Protein AF-A0A947B093-F1 (afdb_monomer_lite)

Structure (mmCIF, N/CA/C/O backbone):
data_AF-A0A947B093-F1
#
_entry.id   AF-A0A947B093-F1
#
loop_
_atom_site.group_PDB
_atom_site.id
_atom_site.type_symbol
_atom_site.label_atom_id
_atom_site.label_alt_id
_atom_site.label_comp_id
_atom_site.label_asym_id
_atom_site.label_entity_id
_atom_site.label_seq_id
_atom_site.pdbx_PDB_ins_code
_atom_site.Cartn_x
_atom_site.Cartn_y
_atom_site.Cartn_z
_atom_site.occupancy
_atom_site.B_iso_or_equiv
_atom_site.auth_seq_id
_atom_site.auth_comp_id
_atom_site.auth_asym_id
_atom_site.auth_atom_id
_atom_site.pdbx_PDB_model_num
ATOM 1 N N . MET A 1 1 ? -43.358 1.113 64.507 1.00 63.69 1 MET A N 1
ATOM 2 C CA . MET A 1 1 ? -41.971 1.125 63.978 1.00 63.69 1 MET A CA 1
ATOM 3 C C . MET A 1 1 ? -41.749 0.2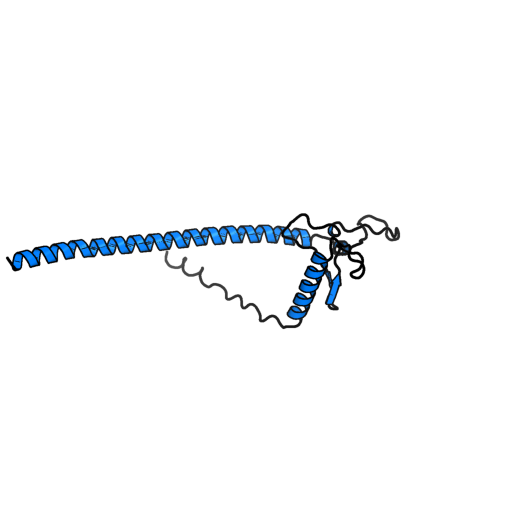95 62.702 1.00 63.69 1 MET A C 1
ATOM 5 O O . MET A 1 1 ? -41.119 0.814 61.793 1.00 63.69 1 MET A O 1
ATOM 9 N N . LYS A 1 2 ? -42.239 -0.957 62.572 1.00 76.75 2 LYS A N 1
ATOM 10 C CA . LYS A 1 2 ? -42.000 -1.795 61.363 1.00 76.75 2 LYS A CA 1
ATOM 11 C C . LYS A 1 2 ? -42.630 -1.240 60.069 1.00 76.75 2 LYS A C 1
ATOM 13 O O . LYS A 1 2 ? -41.985 -1.249 59.032 1.00 76.75 2 LYS A O 1
ATOM 18 N N . ARG A 1 3 ? -43.851 -0.693 60.143 1.00 81.62 3 ARG A N 1
ATOM 19 C CA . ARG A 1 3 ? -44.553 -0.101 58.983 1.00 81.62 3 ARG A CA 1
ATOM 20 C C . ARG A 1 3 ? -43.871 1.162 58.436 1.00 81.62 3 ARG A C 1
ATOM 22 O O . ARG A 1 3 ? -43.797 1.332 57.230 1.00 81.62 3 ARG A O 1
ATOM 29 N N . LEU A 1 4 ? -43.307 1.994 59.318 1.00 86.81 4 LEU A N 1
ATOM 30 C CA . LEU A 1 4 ? -42.562 3.196 58.923 1.00 86.81 4 LEU A CA 1
ATOM 31 C C . LEU A 1 4 ? -41.267 2.834 58.176 1.00 86.81 4 LEU A C 1
ATOM 33 O O . LEU A 1 4 ? -40.967 3.422 57.146 1.00 86.81 4 LEU A O 1
ATOM 37 N N . LYS A 1 5 ? -40.541 1.809 58.651 1.00 88.25 5 LYS A N 1
ATOM 38 C CA . LYS A 1 5 ? -39.349 1.285 57.963 1.00 88.25 5 LYS A CA 1
ATOM 39 C C . LYS A 1 5 ? -39.670 0.757 56.561 1.00 88.25 5 LYS A C 1
ATOM 41 O O . LYS A 1 5 ? -38.895 0.994 55.646 1.00 88.25 5 LYS A O 1
ATOM 46 N N . ILE A 1 6 ? -40.812 0.085 56.389 1.00 92.81 6 ILE A N 1
ATOM 47 C CA . ILE A 1 6 ? -41.263 -0.414 55.079 1.00 92.81 6 ILE A CA 1
ATOM 48 C C . ILE A 1 6 ? -41.572 0.747 54.125 1.00 92.81 6 ILE A C 1
ATOM 50 O O . ILE A 1 6 ? -41.125 0.721 52.985 1.00 92.81 6 ILE A O 1
ATOM 54 N N . LEU A 1 7 ? -42.273 1.786 54.590 1.00 91.56 7 LEU A N 1
ATOM 55 C CA . LEU A 1 7 ? -42.580 2.961 53.765 1.00 91.56 7 LEU A CA 1
ATOM 56 C C . LEU A 1 7 ? -41.317 3.713 53.324 1.00 91.56 7 LEU A C 1
ATOM 58 O O . LEU A 1 7 ? -41.210 4.081 52.159 1.00 91.56 7 LEU A O 1
ATOM 62 N N . ILE A 1 8 ? -40.337 3.880 54.218 1.00 91.50 8 ILE A N 1
ATOM 63 C CA . ILE A 1 8 ? -39.041 4.496 53.885 1.00 91.50 8 ILE A CA 1
ATOM 64 C C . ILE A 1 8 ? -38.282 3.650 52.855 1.00 91.50 8 ILE A C 1
ATOM 66 O O . ILE A 1 8 ? -37.694 4.192 51.925 1.00 91.50 8 ILE A O 1
ATOM 70 N N . LEU A 1 9 ? -38.319 2.323 52.986 1.00 94.62 9 LEU A N 1
ATOM 71 C CA . LEU A 1 9 ? -37.650 1.416 52.055 1.00 94.62 9 LEU A CA 1
ATOM 72 C C . LEU A 1 9 ? -38.292 1.456 50.661 1.00 94.62 9 LEU A C 1
ATOM 74 O O . LEU A 1 9 ? -37.573 1.527 49.668 1.00 94.62 9 LEU A O 1
ATOM 78 N N . ILE A 1 10 ? -39.627 1.490 50.588 1.00 94.62 10 ILE A N 1
ATOM 79 C CA . ILE A 1 10 ? -40.368 1.673 49.330 1.00 94.62 10 ILE A CA 1
ATOM 80 C C . ILE A 1 10 ? -40.029 3.027 48.705 1.00 94.62 10 ILE A C 1
ATOM 82 O O . ILE A 1 10 ? -39.775 3.087 47.508 1.00 94.62 10 ILE A O 1
ATOM 86 N N . PHE A 1 11 ? -39.977 4.096 49.502 1.00 92.94 11 PHE A N 1
ATOM 87 C CA . PHE A 1 11 ? -39.618 5.427 49.018 1.00 92.94 11 PHE A CA 1
ATOM 88 C C . PHE A 1 11 ? -38.189 5.468 48.456 1.00 92.94 11 PHE A C 1
ATOM 90 O O . PHE A 1 11 ? -37.983 5.951 47.346 1.00 92.94 11 PHE A O 1
ATOM 97 N N . CYS A 1 12 ? -37.214 4.891 49.166 1.00 94.31 12 CYS A N 1
ATOM 98 C CA . CYS A 1 12 ? -35.841 4.773 48.669 1.00 94.31 12 CYS A CA 1
ATOM 99 C C . CYS A 1 12 ? -35.757 3.960 47.372 1.00 94.31 12 CYS A C 1
ATOM 101 O O . CYS A 1 12 ? -35.051 4.364 46.453 1.00 94.31 12 CYS A O 1
ATOM 103 N N . LEU A 1 13 ? -36.476 2.838 47.269 1.00 95.69 13 LEU A N 1
ATOM 104 C CA . LEU A 1 13 ? -36.518 2.030 46.045 1.00 95.69 13 LEU A CA 1
ATOM 105 C C . LEU A 1 13 ? -37.164 2.786 44.882 1.00 95.69 13 LEU A C 1
ATOM 107 O O . LEU A 1 13 ? -36.619 2.791 43.781 1.00 95.69 13 LEU A O 1
ATOM 111 N N . ALA A 1 14 ? -38.280 3.469 45.137 1.00 95.12 14 ALA A N 1
ATOM 112 C CA . ALA A 1 14 ? -38.982 4.271 44.141 1.00 95.12 14 ALA A CA 1
ATOM 113 C C . ALA A 1 14 ? -38.114 5.414 43.592 1.00 95.12 14 ALA A C 1
ATOM 115 O O . ALA A 1 14 ? -38.269 5.783 42.433 1.00 95.12 14 ALA A O 1
ATOM 116 N N . LEU A 1 15 ? -37.181 5.938 44.393 1.00 94.44 15 LEU A N 1
ATOM 117 C CA . LEU A 1 15 ? -36.198 6.938 43.967 1.00 94.44 15 LEU A CA 1
ATOM 118 C C . LEU A 1 15 ? -34.968 6.318 43.287 1.00 94.44 15 LEU A C 1
ATOM 120 O O . LEU A 1 15 ? -34.476 6.843 42.290 1.00 94.44 15 LEU A O 1
ATOM 124 N N . SER A 1 16 ? -34.469 5.197 43.806 1.00 95.75 16 SER A N 1
ATOM 125 C CA . SER A 1 16 ? -33.232 4.570 43.333 1.00 95.75 16 SER A CA 1
ATOM 126 C C . SER A 1 16 ? -33.381 3.927 41.954 1.00 95.75 16 SER A C 1
ATOM 128 O O . SER A 1 16 ? -32.478 4.055 41.129 1.00 95.75 16 SER A O 1
ATOM 130 N N . ILE A 1 17 ? -34.517 3.283 41.676 1.00 95.25 17 ILE A N 1
ATOM 131 C CA . ILE A 1 17 ? -34.775 2.601 40.400 1.00 95.25 17 ILE A CA 1
ATOM 132 C C . ILE A 1 17 ? -34.700 3.559 39.192 1.00 95.25 17 ILE A C 1
ATOM 134 O O . ILE A 1 17 ? -33.918 3.283 38.279 1.00 95.25 17 ILE A O 1
ATOM 138 N N . PRO A 1 18 ? -35.446 4.683 39.141 1.00 93.75 18 PRO A N 1
ATOM 139 C CA . PRO A 1 18 ? -35.384 5.599 38.002 1.00 93.75 18 PRO A CA 1
ATOM 140 C C . PRO A 1 18 ? -34.022 6.288 37.878 1.00 93.75 18 PRO A C 1
ATOM 142 O O . PRO A 1 18 ? -33.566 6.524 36.761 1.00 93.75 18 PRO A O 1
ATOM 145 N N . LEU A 1 19 ? -33.339 6.553 38.998 1.00 93.00 19 LEU A N 1
ATOM 146 C CA . LEU A 1 19 ? -31.994 7.125 38.981 1.00 93.00 19 LEU A CA 1
ATOM 147 C C . LEU A 1 19 ? -30.981 6.152 38.358 1.00 93.00 19 LEU A C 1
ATOM 149 O O . LEU A 1 19 ? -30.217 6.536 37.477 1.00 93.00 19 LEU A O 1
ATOM 153 N N . ALA A 1 20 ? -31.016 4.879 38.760 1.00 93.50 20 ALA A N 1
ATOM 154 C CA . ALA A 1 20 ? -30.164 3.839 38.189 1.00 93.50 20 ALA A CA 1
ATOM 155 C C . ALA A 1 20 ? -30.452 3.626 36.693 1.00 93.50 20 ALA A C 1
ATOM 157 O O . ALA A 1 20 ? -29.521 3.510 35.896 1.00 93.50 20 ALA A O 1
ATOM 158 N N . TYR A 1 21 ? -31.730 3.637 36.297 1.00 93.88 21 TYR A N 1
ATOM 159 C CA . TYR A 1 21 ? -32.127 3.554 34.891 1.00 93.88 21 TYR A CA 1
ATOM 160 C C . TYR A 1 21 ? -31.603 4.739 34.070 1.00 93.88 21 TYR A C 1
ATOM 162 O O . TYR A 1 21 ? -31.079 4.540 32.973 1.00 93.88 21 TYR A O 1
ATOM 170 N N . PHE A 1 22 ? -31.706 5.961 34.601 1.00 92.19 22 PHE A N 1
ATOM 171 C CA . PHE A 1 22 ? -31.196 7.161 33.943 1.00 92.19 22 PHE A CA 1
ATOM 172 C C . PHE A 1 22 ? -29.684 7.078 33.730 1.00 92.19 22 PHE A C 1
ATOM 174 O O . PHE A 1 22 ? -29.219 7.239 32.607 1.00 92.19 22 PHE A O 1
ATOM 181 N N . VAL A 1 23 ? -28.929 6.733 34.776 1.00 90.19 23 VAL A N 1
ATOM 182 C CA . VAL A 1 23 ? -27.472 6.568 34.700 1.00 90.19 23 VAL A CA 1
ATOM 183 C C . VAL A 1 23 ? -27.094 5.526 33.645 1.00 90.19 23 VAL A C 1
ATOM 185 O O . VAL A 1 23 ? -26.276 5.809 32.772 1.00 90.19 23 VAL A O 1
ATOM 188 N N . PHE A 1 24 ? -27.733 4.354 33.664 1.00 87.88 24 PHE A N 1
ATOM 189 C CA . PHE A 1 24 ? -27.482 3.304 32.676 1.00 87.88 24 PHE A CA 1
ATOM 190 C C . PHE A 1 24 ? -27.768 3.775 31.243 1.00 87.88 24 PHE A C 1
ATOM 192 O O . PHE A 1 24 ? -26.983 3.513 30.332 1.00 87.88 24 PHE A O 1
ATOM 199 N N . ARG A 1 25 ? -28.868 4.506 31.034 1.00 87.56 25 ARG A N 1
ATOM 200 C CA . ARG A 1 25 ? -29.229 5.039 29.717 1.00 87.56 25 ARG A CA 1
ATOM 201 C C . ARG A 1 25 ? -28.220 6.073 29.216 1.00 87.56 25 ARG A C 1
ATOM 203 O O . ARG A 1 25 ? -27.881 6.039 28.036 1.00 87.56 25 ARG A O 1
ATOM 210 N N . THR A 1 26 ? -27.713 6.936 30.092 1.00 84.06 26 THR A N 1
ATOM 211 C CA . THR A 1 26 ? -26.698 7.939 29.741 1.00 84.06 26 THR A CA 1
ATOM 212 C C . THR A 1 26 ? -25.370 7.284 29.362 1.00 84.06 26 THR A C 1
ATOM 214 O O . THR A 1 26 ? -24.800 7.642 28.336 1.00 84.06 26 THR A O 1
ATOM 217 N N . TYR A 1 27 ? -24.917 6.265 30.103 1.00 83.19 27 TYR A N 1
ATOM 218 C CA . TYR A 1 27 ? -23.705 5.514 29.744 1.00 83.19 27 TYR A CA 1
ATOM 219 C C . TYR A 1 27 ? -23.814 4.848 28.367 1.00 83.19 27 TYR A C 1
ATOM 221 O O . TYR A 1 27 ? -22.891 4.954 27.565 1.00 83.19 27 TYR A O 1
ATOM 229 N N . ARG A 1 28 ? -24.960 4.232 28.045 1.00 77.06 28 ARG A N 1
ATOM 230 C CA . ARG A 1 28 ? -25.158 3.623 26.716 1.00 77.06 28 ARG A CA 1
ATOM 231 C C . ARG A 1 28 ? -25.195 4.642 25.580 1.00 77.06 28 ARG A C 1
ATOM 233 O O . ARG A 1 28 ? -24.806 4.304 24.468 1.00 77.06 28 ARG A O 1
ATOM 240 N N . SER A 1 29 ? -25.673 5.859 25.839 1.00 73.75 29 SER A N 1
ATOM 241 C CA . SER A 1 29 ? -25.646 6.941 24.848 1.00 73.75 29 SER A CA 1
ATOM 242 C C . SER A 1 29 ? -24.209 7.368 24.544 1.00 73.75 29 SER A C 1
ATOM 244 O O . SER A 1 29 ? -23.850 7.526 23.382 1.00 73.75 29 SER A O 1
ATOM 246 N N . LEU A 1 30 ? -23.369 7.471 25.579 1.00 76.75 30 LEU A N 1
ATOM 247 C CA . LEU A 1 30 ? -21.961 7.845 25.431 1.00 76.75 30 LEU A CA 1
ATOM 248 C C . LEU A 1 30 ? -21.157 6.795 24.653 1.00 76.75 30 LEU A C 1
ATOM 250 O O . LEU A 1 30 ? -20.402 7.156 23.755 1.00 76.75 30 LEU A O 1
ATOM 254 N N . GLU A 1 31 ? -21.368 5.503 24.925 1.00 74.06 31 GLU A N 1
ATOM 255 C CA . GLU A 1 31 ? -20.714 4.425 24.162 1.00 74.06 31 GLU A CA 1
ATOM 256 C C . GLU A 1 31 ? -21.063 4.481 22.664 1.00 74.06 31 GLU A C 1
ATOM 258 O O . GLU A 1 31 ? -20.224 4.204 21.806 1.00 74.06 31 GLU A O 1
ATOM 263 N N . GLN A 1 32 ? -22.302 4.852 22.325 1.00 71.56 32 GLN A N 1
ATOM 264 C CA . GLN A 1 32 ? -22.729 4.980 20.930 1.00 71.56 32 GLN A CA 1
ATOM 265 C C . GLN A 1 32 ? -22.091 6.184 20.230 1.00 71.56 32 GLN A C 1
ATOM 267 O O . GLN A 1 32 ? -21.737 6.081 19.053 1.00 71.56 32 GLN A O 1
ATOM 272 N N . GLU A 1 33 ? -21.918 7.299 20.938 1.00 76.50 33 GLU A N 1
ATOM 273 C CA . GLU A 1 33 ? -21.250 8.494 20.414 1.00 76.50 33 GLU A CA 1
ATOM 274 C C . GLU A 1 33 ? -19.757 8.250 20.168 1.00 76.50 33 GLU A C 1
ATOM 276 O O . GLU A 1 33 ? -19.249 8.608 19.104 1.00 76.50 33 GLU A O 1
ATOM 281 N N . GLU A 1 34 ? -19.069 7.572 21.089 1.00 74.19 34 GLU A N 1
ATOM 282 C CA . GLU A 1 34 ? -17.645 7.248 20.950 1.00 74.19 34 GLU A CA 1
ATOM 283 C C . GLU A 1 34 ? -17.385 6.351 19.729 1.00 74.19 34 GLU A C 1
ATOM 285 O O . GLU A 1 34 ? -16.521 6.641 18.898 1.00 74.19 34 GLU A O 1
ATOM 290 N N . VAL A 1 35 ? -18.189 5.296 19.549 1.00 79.50 35 VAL A N 1
ATOM 291 C CA . VAL A 1 35 ? -18.065 4.400 18.387 1.00 79.50 35 VAL A CA 1
ATOM 292 C C . VAL A 1 35 ? -18.374 5.132 17.079 1.00 79.50 35 VAL A C 1
ATOM 294 O O . VAL A 1 35 ? -17.716 4.879 16.067 1.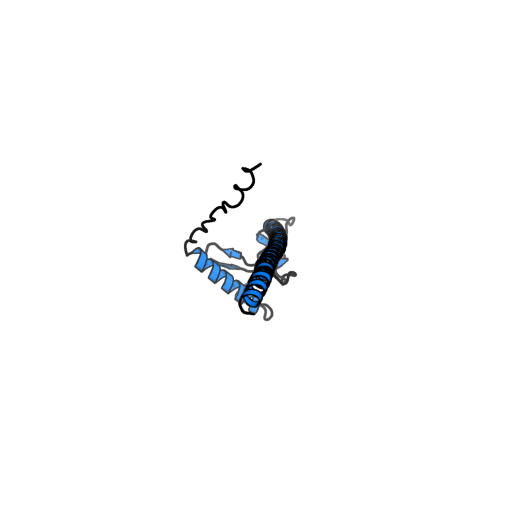00 79.50 35 VAL A O 1
ATOM 297 N N . ALA A 1 36 ? -19.360 6.033 17.071 1.00 77.12 36 ALA A N 1
ATOM 298 C CA . ALA A 1 36 ? -19.685 6.825 15.888 1.00 77.12 36 ALA A CA 1
ATOM 299 C C . ALA A 1 36 ? -18.534 7.768 15.502 1.00 77.12 36 ALA A C 1
ATOM 301 O O . ALA A 1 36 ? -18.177 7.837 14.324 1.00 77.12 36 ALA A O 1
ATOM 302 N N . GLN A 1 37 ? -17.913 8.430 16.481 1.00 78.19 37 GLN A N 1
ATOM 303 C CA . GLN A 1 37 ? -16.750 9.289 16.254 1.00 78.19 37 GLN A CA 1
ATOM 304 C C . GLN A 1 37 ? -15.560 8.489 15.718 1.00 78.19 37 GLN A C 1
ATOM 306 O O . GLN A 1 37 ? -15.003 8.847 14.682 1.00 78.19 37 GLN A O 1
ATOM 311 N N . LEU A 1 38 ? -15.210 7.366 16.355 1.00 86.19 38 LEU A N 1
ATOM 312 C CA . LEU A 1 38 ? -14.114 6.503 15.900 1.00 86.19 38 LEU A CA 1
ATOM 313 C C . LEU A 1 38 ? -14.332 5.995 14.470 1.00 86.19 38 LEU A C 1
ATOM 315 O O . LEU A 1 38 ? -13.395 5.979 13.674 1.00 86.19 38 LEU A O 1
ATOM 319 N N . ARG A 1 39 ? -15.568 5.619 14.118 1.00 84.56 39 ARG A N 1
ATOM 320 C CA . ARG A 1 39 ? -15.912 5.209 12.748 1.00 84.56 39 ARG A CA 1
ATOM 321 C C . ARG A 1 39 ? -15.754 6.343 11.748 1.00 84.56 39 ARG A C 1
ATOM 323 O O . ARG A 1 39 ? -15.194 6.111 10.685 1.00 84.56 39 ARG A O 1
ATOM 330 N N . PHE A 1 40 ? -16.223 7.543 12.078 1.00 88.19 40 PHE A N 1
ATOM 331 C CA . PHE A 1 40 ? -16.065 8.706 11.208 1.00 88.19 40 PHE A CA 1
ATOM 332 C C . PHE A 1 40 ? -14.583 9.006 10.938 1.00 88.19 40 PHE A C 1
ATOM 334 O O . PHE A 1 40 ? -14.194 9.182 9.783 1.00 88.19 40 PHE A O 1
ATOM 341 N N . PHE A 1 41 ? -13.743 8.980 11.979 1.00 91.31 41 PHE A N 1
ATOM 342 C CA . PHE A 1 41 ? -12.298 9.149 11.821 1.00 91.31 41 PHE A CA 1
ATOM 343 C C . PHE A 1 41 ? -11.676 8.042 10.971 1.00 91.31 41 PHE A C 1
ATOM 345 O O . PHE A 1 41 ? -10.882 8.342 10.085 1.00 91.31 41 PHE A O 1
ATOM 352 N N . ALA A 1 42 ? -12.050 6.780 11.202 1.00 92.81 42 ALA A N 1
ATOM 353 C CA . ALA A 1 42 ? -11.543 5.664 10.413 1.00 92.81 42 ALA A CA 1
ATOM 354 C C . ALA A 1 42 ? -11.879 5.835 8.926 1.00 92.81 42 ALA A C 1
ATOM 356 O O . ALA A 1 42 ? -10.973 5.772 8.103 1.00 92.81 42 ALA A O 1
ATOM 357 N N . VAL A 1 43 ? -13.145 6.111 8.594 1.00 92.62 43 VAL A N 1
ATOM 358 C CA . VAL A 1 43 ? -13.588 6.326 7.206 1.00 92.62 43 VAL A CA 1
ATOM 359 C C . VAL A 1 43 ? -12.833 7.487 6.569 1.00 92.62 43 VAL A C 1
ATOM 361 O O . VAL A 1 43 ? -12.252 7.315 5.510 1.00 92.62 43 VAL A O 1
ATOM 364 N N . THR A 1 44 ? -12.731 8.623 7.261 1.00 94.00 44 THR A N 1
ATOM 365 C CA . THR A 1 44 ? -12.039 9.807 6.725 1.00 94.00 44 THR A CA 1
ATOM 366 C C . THR A 1 44 ? -10.565 9.525 6.414 1.00 94.00 44 THR A C 1
ATOM 368 O O . THR A 1 44 ? -10.051 9.946 5.382 1.00 94.00 44 THR A O 1
ATOM 371 N N . ILE A 1 45 ? -9.871 8.801 7.298 1.00 94.56 45 ILE A N 1
ATOM 372 C CA . ILE A 1 45 ? -8.470 8.423 7.077 1.00 94.56 45 ILE A CA 1
ATOM 373 C C . ILE A 1 45 ? -8.346 7.416 5.928 1.00 94.56 45 ILE A C 1
ATOM 375 O O . ILE A 1 45 ? -7.406 7.516 5.143 1.00 94.56 45 ILE A O 1
ATOM 379 N N . PHE A 1 46 ? -9.276 6.466 5.806 1.00 94.88 46 PHE A N 1
ATOM 380 C CA . PHE A 1 46 ? -9.305 5.537 4.675 1.00 94.88 46 PHE A CA 1
ATOM 381 C C . PHE A 1 46 ? -9.526 6.259 3.346 1.00 94.88 46 PHE A C 1
ATOM 383 O O . PHE A 1 46 ? -8.740 6.032 2.431 1.00 94.88 46 PHE A O 1
ATOM 390 N N . ASP A 1 47 ? -10.491 7.173 3.270 1.00 95.25 47 ASP A N 1
ATOM 391 C CA . ASP A 1 47 ? -10.762 7.960 2.063 1.00 95.25 47 ASP A CA 1
ATOM 392 C C . ASP A 1 47 ? -9.517 8.754 1.632 1.00 95.25 47 ASP A C 1
ATOM 394 O O . ASP A 1 47 ? -9.140 8.753 0.460 1.00 95.25 47 ASP A O 1
ATOM 398 N N . GLN A 1 48 ? -8.808 9.365 2.589 1.00 95.44 48 GLN A N 1
ATOM 399 C CA . GLN A 1 48 ? -7.560 10.072 2.300 1.00 95.44 48 GLN A CA 1
ATOM 400 C C . GLN A 1 48 ? -6.457 9.124 1.794 1.00 95.44 48 GLN A C 1
ATOM 402 O O . GLN A 1 48 ? -5.748 9.451 0.842 1.00 95.44 48 GLN A O 1
ATOM 407 N N . MET A 1 49 ? -6.300 7.945 2.407 1.00 93.94 49 MET A N 1
ATOM 408 C CA . MET A 1 49 ? -5.328 6.949 1.938 1.00 93.94 49 MET A CA 1
ATOM 409 C C . MET A 1 49 ? -5.652 6.470 0.520 1.00 93.94 49 MET A C 1
ATOM 411 O O . MET A 1 49 ? -4.738 6.292 -0.285 1.00 93.94 49 MET A O 1
ATOM 415 N N . GLU A 1 50 ? -6.930 6.266 0.199 1.00 95.38 50 GLU A N 1
ATOM 416 C CA . GLU A 1 50 ? -7.372 5.880 -1.141 1.00 95.38 50 GLU A CA 1
ATOM 417 C C . GLU A 1 50 ? -7.077 6.971 -2.173 1.00 95.38 50 GLU A C 1
ATOM 419 O O . GLU A 1 50 ? -6.572 6.658 -3.251 1.00 95.38 50 GLU A O 1
ATOM 424 N N . GLU A 1 51 ? -7.308 8.243 -1.844 1.00 96.62 51 GLU A N 1
ATOM 425 C CA . GLU A 1 51 ? -6.997 9.373 -2.728 1.00 96.62 51 GLU A CA 1
ATOM 426 C C . GLU A 1 51 ? -5.487 9.494 -3.008 1.00 96.62 51 GLU A C 1
ATOM 428 O O . GLU A 1 51 ? -5.063 9.656 -4.162 1.00 96.62 51 GLU A O 1
ATOM 433 N N . GLU A 1 52 ? -4.654 9.362 -1.972 1.00 92.94 52 GLU A N 1
ATOM 434 C CA . GLU A 1 52 ? -3.194 9.383 -2.107 1.00 92.94 52 GLU A CA 1
ATOM 435 C C . GLU A 1 52 ? -2.686 8.188 -2.933 1.00 92.94 52 GLU A C 1
ATOM 437 O O . GLU A 1 52 ? -1.840 8.354 -3.822 1.00 92.94 52 GLU A O 1
ATOM 442 N N . LEU A 1 53 ? -3.235 6.990 -2.703 1.00 93.69 53 LEU A N 1
ATOM 443 C CA . LEU A 1 53 ? -2.905 5.793 -3.479 1.00 93.69 53 LEU A CA 1
ATOM 444 C C . LEU A 1 53 ? -3.361 5.909 -4.935 1.00 93.69 53 LEU A C 1
ATOM 446 O O . LEU A 1 53 ? -2.587 5.578 -5.833 1.00 93.69 53 LEU A O 1
ATOM 450 N N . ALA A 1 54 ? -4.569 6.408 -5.197 1.00 95.62 54 ALA A N 1
ATOM 451 C CA . ALA A 1 54 ? -5.075 6.613 -6.552 1.00 95.62 54 ALA A CA 1
ATOM 452 C C . ALA A 1 54 ? -4.191 7.597 -7.327 1.00 95.62 54 ALA A C 1
ATOM 454 O O . ALA A 1 54 ? -3.818 7.339 -8.473 1.00 95.62 54 ALA A O 1
ATOM 455 N N . SER A 1 55 ? -3.775 8.684 -6.675 1.00 95.06 55 SER A N 1
ATOM 456 C CA . SER A 1 55 ? -2.844 9.658 -7.250 1.00 95.06 55 SER A CA 1
ATOM 457 C C . SER A 1 55 ? -1.495 9.024 -7.604 1.00 95.06 55 SER A C 1
ATOM 459 O O . SER A 1 55 ? -0.921 9.316 -8.659 1.00 95.06 55 SER A O 1
ATOM 461 N N . LEU A 1 56 ? -0.991 8.125 -6.753 1.00 92.75 56 LEU A N 1
ATOM 462 C CA . LEU A 1 56 ? 0.235 7.376 -7.018 1.00 92.75 56 LEU A CA 1
ATOM 463 C C . LEU A 1 56 ? 0.071 6.411 -8.201 1.00 92.75 56 LEU A C 1
ATOM 465 O O . LEU A 1 56 ? 0.947 6.364 -9.065 1.00 92.75 56 LEU A O 1
ATOM 469 N N . VAL A 1 57 ? -1.044 5.681 -8.267 1.00 93.38 57 VAL A N 1
ATOM 470 C CA . VAL A 1 57 ? -1.346 4.756 -9.370 1.00 93.38 57 VAL A CA 1
ATOM 471 C C . VAL A 1 57 ? -1.410 5.506 -10.696 1.00 93.38 57 VAL A C 1
ATOM 473 O O . VAL A 1 57 ? -0.684 5.145 -11.615 1.00 93.38 57 VAL A O 1
ATOM 476 N N . ILE A 1 58 ? -2.175 6.598 -10.780 1.00 95.69 58 ILE A N 1
ATOM 477 C CA . ILE A 1 58 ? -2.308 7.405 -12.006 1.00 95.69 58 ILE A CA 1
ATOM 478 C C . ILE A 1 58 ? -0.941 7.906 -12.492 1.00 95.69 58 ILE A C 1
ATOM 480 O O . ILE A 1 58 ? -0.631 7.864 -13.685 1.00 95.69 58 ILE A O 1
ATOM 484 N N . LYS A 1 59 ? -0.094 8.371 -11.567 1.00 92.44 59 LYS A N 1
ATOM 485 C CA . LYS A 1 59 ? 1.267 8.825 -11.878 1.00 92.44 59 LYS A CA 1
ATOM 486 C C . LYS A 1 59 ? 2.124 7.703 -12.468 1.00 92.44 59 LYS A C 1
ATOM 488 O O . LYS A 1 59 ? 2.879 7.957 -13.408 1.00 92.44 59 LYS A O 1
ATOM 493 N N . GLU A 1 60 ? 2.049 6.500 -11.907 1.00 91.38 60 GLU A N 1
ATOM 494 C CA . GLU A 1 60 ? 2.854 5.367 -12.366 1.00 91.38 60 GLU A CA 1
ATOM 495 C C . GLU A 1 60 ? 2.289 4.721 -13.643 1.00 91.38 60 GLU A C 1
ATOM 497 O O . GLU A 1 60 ? 3.068 4.373 -14.523 1.00 91.38 60 GLU A O 1
ATOM 502 N N . GLU A 1 61 ? 0.969 4.672 -13.836 1.00 91.31 61 GLU A N 1
ATOM 503 C CA . GLU A 1 61 ? 0.346 4.243 -15.101 1.00 91.31 61 GLU A CA 1
ATOM 504 C C . GLU A 1 61 ? 0.680 5.180 -16.271 1.00 91.31 61 GLU A C 1
ATOM 506 O O . GLU A 1 61 ? 0.829 4.738 -17.410 1.00 91.31 61 GLU A O 1
ATOM 511 N N . GLY A 1 62 ? 0.855 6.477 -15.998 1.00 91.69 62 GLY A N 1
ATOM 512 C CA . GLY A 1 62 ? 1.310 7.452 -16.990 1.00 91.69 62 GLY A CA 1
ATOM 513 C C . GLY A 1 62 ? 2.791 7.324 -17.371 1.00 91.69 62 GLY A C 1
ATOM 514 O O . GLY A 1 62 ? 3.249 8.007 -18.296 1.00 91.69 62 GLY A O 1
ATOM 515 N N . ARG A 1 63 ? 3.575 6.489 -16.675 1.00 90.88 63 ARG A N 1
ATOM 516 C CA . ARG A 1 63 ? 5.011 6.339 -16.930 1.00 90.88 63 ARG A CA 1
ATOM 517 C C . ARG A 1 63 ? 5.271 5.395 -18.114 1.00 90.88 63 ARG A C 1
ATOM 519 O O . ARG A 1 63 ? 4.737 4.291 -18.157 1.00 90.88 63 ARG A O 1
ATOM 526 N N . PRO A 1 64 ? 6.178 5.751 -19.046 1.00 89.25 64 PRO A N 1
ATOM 527 C CA . PRO A 1 64 ? 6.605 4.835 -20.101 1.00 89.25 64 PRO A CA 1
ATOM 528 C C . PRO A 1 64 ? 7.241 3.553 -19.550 1.00 89.25 64 PRO A C 1
ATOM 530 O O . PRO A 1 64 ? 8.149 3.620 -18.716 1.00 89.25 64 PRO A O 1
ATOM 533 N N . ILE A 1 65 ? 6.835 2.403 -20.098 1.00 87.19 65 ILE A N 1
ATOM 534 C CA . ILE A 1 65 ? 7.309 1.068 -19.692 1.00 87.19 65 ILE A CA 1
ATOM 535 C C . ILE A 1 65 ? 8.845 0.941 -19.734 1.00 87.19 65 ILE A C 1
ATOM 537 O O . ILE A 1 65 ? 9.453 0.315 -18.868 1.00 87.19 65 ILE A O 1
ATOM 541 N N . ASP A 1 66 ? 9.501 1.600 -20.691 1.00 87.56 66 ASP A N 1
ATOM 542 C CA . ASP A 1 66 ? 10.953 1.508 -20.866 1.00 87.56 66 ASP A CA 1
ATOM 543 C C . ASP A 1 66 ? 11.733 2.096 -19.681 1.00 87.56 66 ASP A C 1
ATOM 545 O O . ASP A 1 66 ? 12.868 1.694 -19.426 1.00 87.56 66 ASP A O 1
ATOM 549 N N . GLN A 1 67 ? 11.125 3.009 -18.911 1.00 89.94 67 GLN A N 1
ATOM 550 C CA . GLN A 1 67 ? 11.750 3.591 -17.720 1.00 89.94 67 GLN A CA 1
ATOM 551 C C . GLN A 1 67 ? 11.859 2.597 -16.554 1.00 89.94 67 GLN A C 1
ATOM 553 O O . GLN A 1 67 ? 12.605 2.858 -15.615 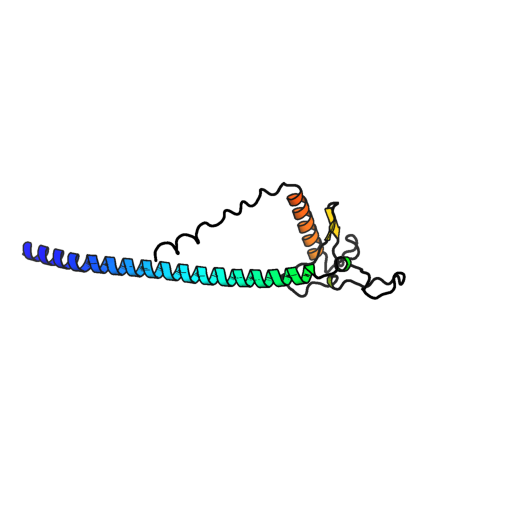1.00 89.94 67 GLN A O 1
ATOM 558 N N . TYR A 1 68 ? 11.173 1.453 -16.588 1.00 91.00 68 TYR A N 1
ATOM 559 C CA . TYR A 1 68 ? 11.321 0.417 -15.557 1.00 91.00 68 TYR A CA 1
ATOM 560 C C . TYR A 1 68 ? 12.576 -0.450 -15.748 1.00 91.00 68 TYR A C 1
ATOM 562 O O . TYR A 1 68 ? 12.870 -1.308 -14.917 1.00 91.00 68 TYR A O 1
ATOM 570 N N . ARG A 1 69 ? 13.360 -0.203 -16.805 1.00 90.25 69 ARG A N 1
ATOM 571 C CA . ARG A 1 69 ? 14.676 -0.816 -17.034 1.00 90.25 69 ARG A CA 1
ATOM 572 C C . ARG A 1 69 ? 15.786 0.128 -16.572 1.00 90.25 69 ARG A C 1
ATOM 574 O O . ARG A 1 69 ? 15.586 1.335 -16.513 1.00 90.25 69 ARG A O 1
ATOM 581 N N . TYR A 1 70 ? 16.976 -0.402 -16.282 1.00 89.75 70 TYR A N 1
ATOM 582 C CA . TYR A 1 70 ? 18.125 0.420 -15.866 1.00 89.75 70 TYR A CA 1
ATOM 583 C C . TYR A 1 70 ? 18.509 1.472 -16.921 1.00 89.75 70 TYR A C 1
ATOM 585 O O . TYR A 1 70 ? 18.810 2.624 -16.607 1.00 89.75 70 TYR A O 1
ATOM 593 N N . ASN A 1 71 ? 18.427 1.079 -18.191 1.00 88.75 71 ASN A N 1
ATOM 594 C CA . ASN A 1 71 ? 18.732 1.897 -19.353 1.00 88.75 71 ASN A CA 1
ATOM 595 C C . ASN A 1 71 ? 17.520 1.938 -20.293 1.00 88.75 71 ASN A C 1
ATOM 597 O O . ASN A 1 71 ? 16.919 0.899 -20.571 1.00 88.75 71 ASN A O 1
ATOM 601 N N . TYR A 1 72 ? 17.191 3.121 -20.813 1.00 86.06 72 TYR A N 1
ATOM 602 C CA . TYR A 1 72 ? 16.061 3.332 -21.720 1.00 86.06 72 TYR A CA 1
ATOM 603 C C . TYR A 1 72 ? 16.410 4.284 -22.870 1.00 86.06 72 TYR A C 1
ATOM 605 O O . TYR A 1 72 ? 17.411 5.009 -22.834 1.00 86.06 72 TYR A O 1
ATOM 613 N N . VAL A 1 73 ? 15.576 4.283 -23.911 1.00 82.31 73 VAL A N 1
ATOM 614 C CA . VAL A 1 73 ? 15.690 5.209 -25.044 1.00 82.31 73 VAL A CA 1
ATOM 615 C C . VAL A 1 73 ? 14.828 6.434 -24.758 1.00 82.31 73 VAL A C 1
ATOM 617 O O . VAL A 1 73 ? 13.611 6.336 -24.642 1.00 82.31 73 VAL A O 1
ATOM 620 N N . ALA A 1 74 ? 15.461 7.600 -24.625 1.00 76.88 74 ALA A N 1
ATOM 621 C CA . ALA A 1 74 ? 14.739 8.835 -24.345 1.00 76.88 74 ALA A CA 1
ATOM 622 C C . ALA A 1 74 ? 13.829 9.243 -25.527 1.00 76.88 74 ALA A C 1
ATOM 624 O O . ALA A 1 74 ? 14.286 9.218 -26.678 1.00 76.88 74 ALA A O 1
ATOM 625 N N . PRO A 1 75 ? 12.573 9.658 -25.267 1.00 70.19 75 PRO A N 1
ATOM 626 C CA . PRO A 1 75 ? 11.662 10.116 -26.311 1.00 70.19 75 PRO A CA 1
ATOM 627 C C . PRO A 1 75 ? 12.216 11.365 -27.013 1.00 70.19 75 PRO A C 1
ATOM 629 O O . PRO A 1 75 ? 12.798 12.244 -26.378 1.00 70.19 75 PRO A O 1
ATOM 632 N N . GLY A 1 7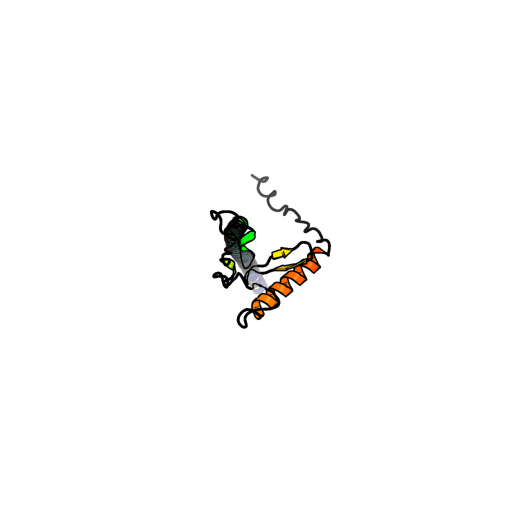6 ? 12.051 11.437 -28.337 1.00 68.81 76 GLY A N 1
ATOM 633 C CA . GLY A 1 76 ? 12.537 12.555 -29.160 1.00 68.81 76 GLY A CA 1
ATOM 634 C C . GLY A 1 76 ? 13.981 12.426 -29.661 1.00 68.81 76 GLY A C 1
ATOM 635 O O . GLY A 1 76 ? 14.487 13.350 -30.298 1.00 68.81 76 GLY A O 1
ATOM 636 N N . ARG A 1 77 ? 14.654 11.293 -29.419 1.00 64.69 77 ARG A N 1
ATOM 637 C CA . ARG A 1 77 ? 15.973 10.996 -30.000 1.00 64.69 77 ARG A CA 1
ATOM 638 C C . ARG A 1 77 ? 15.833 10.110 -31.237 1.00 64.69 77 ARG A C 1
ATOM 640 O O . ARG A 1 77 ? 15.041 9.174 -31.236 1.00 64.69 77 ARG A O 1
ATOM 647 N N . ALA A 1 78 ? 16.593 10.416 -32.290 1.00 58.16 78 ALA A N 1
ATOM 648 C CA . ALA A 1 78 ? 16.514 9.696 -33.559 1.00 58.16 78 ALA A CA 1
ATOM 649 C C . ALA A 1 78 ? 16.743 8.179 -33.359 1.00 58.16 78 ALA A C 1
ATOM 651 O O . ALA A 1 78 ? 17.732 7.800 -32.713 1.00 58.16 78 ALA A O 1
ATOM 652 N N . PRO A 1 79 ? 15.879 7.307 -33.919 1.00 50.53 79 PRO A N 1
ATOM 653 C CA . PRO A 1 79 ? 16.113 5.869 -33.910 1.00 50.53 79 PRO A CA 1
ATOM 654 C C . PRO A 1 79 ? 17.461 5.588 -34.587 1.00 50.53 79 PRO A C 1
ATOM 656 O O . PRO A 1 79 ? 17.676 5.987 -35.727 1.00 50.53 79 PRO A O 1
ATOM 659 N N . GLY A 1 80 ? 18.392 4.959 -33.865 1.00 57.53 80 GLY A N 1
ATOM 660 C CA . GLY A 1 80 ? 19.743 4.659 -34.361 1.00 57.53 80 GLY A CA 1
ATOM 661 C C . GLY A 1 80 ? 20.883 5.425 -33.685 1.00 57.53 80 GLY A C 1
ATOM 662 O O . GLY A 1 80 ? 22.035 5.038 -33.852 1.00 57.53 80 GLY A O 1
ATOM 663 N N . SER A 1 81 ? 20.613 6.437 -32.844 1.00 60.44 81 SER A N 1
ATOM 664 C CA . SER A 1 81 ? 21.694 7.127 -32.114 1.00 60.44 81 SER A CA 1
ATOM 665 C C . SER A 1 81 ? 22.307 6.309 -30.966 1.00 60.44 81 SER A C 1
ATOM 667 O O . SER A 1 81 ? 23.223 6.805 -30.318 1.00 60.44 81 SER A O 1
ATOM 669 N N . GLY A 1 82 ? 21.786 5.106 -30.669 1.00 59.12 82 GLY A N 1
ATOM 670 C CA . GLY A 1 82 ? 22.369 4.077 -29.783 1.00 59.12 82 GLY A CA 1
ATOM 671 C C . GLY A 1 82 ? 22.633 4.461 -28.318 1.00 59.12 82 GLY A C 1
ATOM 672 O O . GLY A 1 82 ? 22.983 3.609 -27.508 1.00 59.12 82 GLY A O 1
ATOM 673 N N . ARG A 1 83 ? 22.486 5.737 -27.951 1.00 65.88 83 ARG A N 1
ATOM 674 C CA . ARG A 1 83 ? 22.841 6.259 -26.634 1.00 65.88 83 ARG A CA 1
ATOM 675 C C . ARG A 1 83 ? 21.702 6.024 -25.657 1.00 65.88 83 ARG A C 1
ATOM 677 O O . ARG A 1 83 ? 20.758 6.809 -25.589 1.00 65.88 83 ARG A O 1
ATOM 684 N N . LEU A 1 84 ? 21.834 4.929 -24.920 1.00 81.19 84 LEU A N 1
ATOM 685 C CA . LEU A 1 84 ? 21.015 4.607 -23.765 1.00 81.19 84 LEU A CA 1
ATOM 686 C C . LEU A 1 84 ? 21.128 5.720 -22.714 1.00 81.19 84 LEU A C 1
ATOM 688 O O . LEU A 1 84 ? 22.214 6.236 -22.438 1.00 81.19 84 LEU A O 1
ATOM 692 N N . SER A 1 85 ? 19.989 6.111 -22.154 1.00 86.44 85 SER A N 1
ATOM 693 C CA . SER A 1 85 ? 19.904 7.010 -21.009 1.00 86.44 85 SER A CA 1
ATOM 694 C C . SER A 1 85 ? 19.589 6.199 -19.760 1.00 86.44 85 SER A C 1
ATOM 696 O O . SER A 1 85 ? 18.776 5.280 -19.805 1.00 86.44 85 SER A O 1
ATOM 698 N N . ARG A 1 86 ? 20.212 6.560 -18.636 1.00 88.19 86 ARG A N 1
ATOM 699 C CA . ARG A 1 86 ? 19.917 5.938 -17.344 1.00 88.19 86 ARG A CA 1
ATOM 700 C C . ARG A 1 86 ? 18.495 6.286 -16.916 1.00 88.19 86 ARG A C 1
ATOM 702 O O . ARG A 1 86 ? 18.096 7.451 -17.016 1.00 88.19 86 ARG A O 1
ATOM 709 N N . SER A 1 87 ? 17.745 5.297 -16.443 1.00 89.50 87 SER A N 1
ATOM 710 C CA . SER A 1 87 ? 16.383 5.519 -15.976 1.00 89.50 87 SER A CA 1
ATOM 711 C C . SER A 1 87 ? 16.345 6.464 -14.767 1.00 89.50 87 SER A C 1
ATOM 713 O O . SER A 1 87 ? 17.198 6.376 -13.876 1.00 89.50 87 SER A O 1
ATOM 715 N N . PRO A 1 88 ? 15.331 7.347 -14.675 1.00 88.69 88 PRO A N 1
ATOM 716 C CA . PRO A 1 88 ? 15.058 8.097 -13.452 1.00 88.69 88 PRO A CA 1
ATOM 717 C C . PRO A 1 88 ? 14.809 7.192 -12.234 1.00 88.69 88 PRO A C 1
ATOM 719 O O . PRO A 1 88 ? 15.065 7.608 -11.108 1.00 88.69 88 PRO A O 1
ATOM 722 N N . LEU A 1 89 ? 14.332 5.961 -12.458 1.00 91.50 89 LEU A N 1
ATOM 723 C CA . LEU A 1 89 ? 14.048 4.961 -11.425 1.00 91.50 89 LEU A CA 1
ATOM 724 C C . LEU A 1 89 ? 15.289 4.165 -10.991 1.00 91.50 89 LEU A C 1
ATOM 726 O O . LEU A 1 89 ? 15.202 3.335 -10.091 1.00 91.50 89 LEU A O 1
ATOM 730 N N . SER A 1 90 ? 16.451 4.416 -11.603 1.00 89.75 90 SER A N 1
ATOM 731 C CA . SER A 1 90 ? 17.726 3.809 -11.199 1.00 89.75 90 SER A CA 1
ATOM 732 C C . SER A 1 90 ? 18.354 4.435 -9.959 1.00 89.75 90 SER A C 1
ATOM 734 O O . SER A 1 90 ? 19.458 4.050 -9.565 1.00 89.75 90 SER A O 1
ATOM 736 N N . GLN A 1 91 ? 17.701 5.441 -9.385 1.00 86.25 91 GLN A N 1
ATOM 737 C CA . GLN A 1 91 ? 18.047 6.017 -8.095 1.00 86.25 91 GLN A CA 1
ATOM 738 C C . GLN A 1 91 ? 17.043 5.525 -7.047 1.00 86.25 91 GLN A C 1
ATOM 740 O O . GLN A 1 91 ? 15.892 5.254 -7.400 1.00 86.25 91 GLN A O 1
ATOM 745 N N . PRO A 1 92 ? 17.444 5.434 -5.768 1.00 83.75 92 PRO A N 1
ATOM 746 C CA . PRO A 1 92 ? 16.513 5.133 -4.691 1.00 83.75 92 PRO A CA 1
ATOM 747 C C . PRO A 1 92 ? 15.283 6.058 -4.741 1.00 83.75 92 PRO A C 1
ATOM 749 O O . PRO A 1 92 ? 15.447 7.263 -4.974 1.00 83.75 92 PRO A O 1
ATOM 752 N N . PRO A 1 93 ? 14.063 5.529 -4.540 1.00 88.56 93 PRO A N 1
ATOM 753 C CA . PRO A 1 93 ? 12.855 6.342 -4.517 1.00 88.56 93 PRO A CA 1
ATOM 754 C C . PRO A 1 93 ? 12.953 7.476 -3.492 1.00 88.56 93 PRO A C 1
ATOM 756 O O . PRO A 1 93 ? 13.494 7.310 -2.400 1.00 88.56 93 PRO A O 1
ATOM 759 N N . LYS A 1 94 ? 12.406 8.646 -3.840 1.00 88.00 94 LYS A N 1
ATOM 760 C CA . LYS A 1 94 ? 12.300 9.779 -2.903 1.00 88.00 94 LYS A CA 1
ATOM 761 C C . LYS A 1 94 ? 11.301 9.486 -1.785 1.00 88.00 94 LYS A C 1
ATOM 763 O O . LYS A 1 94 ? 11.482 9.914 -0.647 1.00 88.00 94 LYS A O 1
ATOM 768 N N . ASP A 1 95 ? 10.251 8.757 -2.138 1.00 89.62 95 ASP A N 1
ATOM 769 C CA . ASP A 1 95 ? 9.157 8.390 -1.261 1.00 89.62 95 ASP A CA 1
ATOM 770 C C . ASP A 1 95 ? 9.558 7.186 -0.402 1.00 89.62 95 ASP A C 1
ATOM 772 O O . ASP A 1 95 ? 9.756 6.088 -0.912 1.00 89.62 95 ASP A O 1
ATOM 776 N N . ARG A 1 96 ? 9.669 7.379 0.920 1.00 87.56 96 ARG A N 1
ATOM 777 C CA . ARG A 1 96 ? 10.144 6.339 1.861 1.00 87.56 96 ARG A CA 1
ATOM 778 C C . ARG A 1 96 ? 9.251 5.097 1.932 1.00 87.56 96 ARG A C 1
ATOM 780 O O . ARG A 1 96 ? 9.706 4.056 2.391 1.00 87.56 96 ARG A O 1
ATOM 787 N N . TYR A 1 97 ? 7.991 5.221 1.524 1.00 87.50 97 TYR A N 1
ATOM 788 C CA . TYR A 1 97 ? 7.037 4.114 1.457 1.00 87.50 97 TYR A CA 1
ATOM 789 C C . TYR A 1 97 ? 7.182 3.284 0.169 1.00 87.50 97 TYR A C 1
ATOM 791 O O . TYR A 1 97 ? 6.588 2.214 0.068 1.00 87.50 97 TYR A O 1
ATOM 799 N N . ILE A 1 98 ? 7.987 3.739 -0.800 1.00 90.81 98 ILE A N 1
ATOM 800 C CA . ILE A 1 98 ? 8.339 2.982 -2.003 1.00 90.81 98 ILE A CA 1
ATOM 801 C C . ILE A 1 98 ? 9.731 2.393 -1.797 1.00 90.81 98 ILE A C 1
ATOM 803 O O . ILE A 1 98 ? 10.730 3.107 -1.763 1.00 90.81 98 ILE A O 1
ATOM 807 N N . LEU A 1 99 ? 9.803 1.069 -1.698 1.00 90.62 99 LEU A N 1
ATOM 808 C CA . LEU A 1 99 ? 11.076 0.360 -1.580 1.00 90.62 99 LEU A CA 1
ATOM 809 C C . LEU A 1 99 ? 11.902 0.450 -2.875 1.00 90.62 99 LEU A C 1
ATOM 811 O O . LEU A 1 99 ? 13.112 0.661 -2.854 1.00 90.62 99 LEU A O 1
ATOM 815 N N . GLY A 1 100 ? 11.236 0.280 -4.014 1.00 91.69 100 GLY A N 1
ATOM 816 C CA . GLY A 1 100 ? 11.845 0.274 -5.334 1.00 91.69 100 GLY A CA 1
ATOM 817 C C . GLY A 1 100 ? 10.868 -0.234 -6.382 1.00 91.69 100 GLY A C 1
ATOM 818 O O . GLY A 1 100 ? 9.748 -0.634 -6.068 1.00 91.69 100 GLY A O 1
ATOM 819 N N . TYR A 1 101 ? 11.309 -0.218 -7.633 1.00 92.69 101 TYR A N 1
ATOM 820 C CA . TYR A 1 101 ? 10.510 -0.666 -8.765 1.00 92.69 101 TYR A CA 1
ATOM 821 C C . TYR A 1 101 ? 11.031 -2.007 -9.268 1.00 92.69 101 TYR A C 1
ATOM 823 O O . TYR A 1 101 ? 12.237 -2.268 -9.244 1.00 92.69 101 TYR A O 1
ATOM 831 N N . LEU A 1 102 ? 10.122 -2.858 -9.729 1.00 92.06 102 LEU A N 1
ATOM 832 C CA . LEU A 1 102 ? 10.462 -4.116 -10.377 1.00 92.06 102 LEU A CA 1
ATOM 833 C C . LEU A 1 102 ? 9.548 -4.356 -11.571 1.00 92.06 102 LEU A C 1
ATOM 835 O O . LEU A 1 102 ? 8.402 -3.915 -11.588 1.00 92.06 102 LEU A O 1
ATOM 839 N N . GLN A 1 103 ? 10.062 -5.097 -12.540 1.00 90.25 103 GLN A N 1
ATOM 840 C CA . GLN A 1 103 ? 9.312 -5.636 -13.657 1.00 90.25 103 GLN A CA 1
ATOM 841 C C . GLN A 1 103 ? 9.288 -7.159 -13.524 1.00 90.25 103 GLN A C 1
ATOM 843 O O . GLN A 1 103 ? 10.336 -7.810 -13.505 1.00 90.25 103 GLN A O 1
ATOM 848 N N . ASN A 1 104 ? 8.078 -7.708 -13.431 1.00 91.12 104 ASN A N 1
ATOM 849 C CA . ASN A 1 104 ? 7.823 -9.138 -13.532 1.00 91.12 104 ASN A CA 1
ATOM 850 C C . ASN A 1 104 ? 7.552 -9.474 -15.000 1.00 91.12 104 ASN A C 1
ATOM 852 O O . ASN A 1 104 ? 6.621 -8.934 -15.601 1.00 91.12 104 ASN A O 1
ATOM 856 N N . ASN A 1 105 ? 8.371 -10.345 -15.578 1.00 87.50 105 ASN A N 1
ATOM 857 C CA . ASN A 1 105 ? 8.178 -10.810 -16.946 1.00 87.50 105 ASN A CA 1
ATOM 858 C C . ASN A 1 105 ? 7.280 -12.065 -16.973 1.00 87.50 105 ASN A C 1
ATOM 860 O O . ASN A 1 105 ? 7.157 -12.765 -15.964 1.00 87.50 105 ASN A O 1
ATOM 864 N N . PRO A 1 106 ? 6.648 -12.399 -18.115 1.00 85.31 106 PRO A N 1
ATOM 865 C CA . PRO A 1 106 ? 5.746 -13.552 -18.215 1.00 85.31 106 PRO A CA 1
ATOM 866 C C . PRO A 1 106 ? 6.377 -14.887 -17.792 1.00 85.31 106 PRO A C 1
ATOM 868 O O . PRO A 1 106 ? 5.711 -15.706 -17.159 1.00 85.31 106 PRO A O 1
ATOM 871 N N . ASP A 1 107 ? 7.668 -15.066 -18.073 1.00 86.62 107 ASP A N 1
ATOM 872 C CA . ASP A 1 107 ? 8.490 -16.221 -17.687 1.00 86.62 107 ASP A CA 1
ATOM 873 C C . ASP A 1 107 ? 8.821 -16.275 -16.181 1.00 86.62 107 ASP A C 1
ATOM 875 O O . ASP A 1 107 ? 9.447 -17.222 -15.711 1.00 86.62 107 ASP A O 1
ATOM 879 N N . GLY A 1 108 ? 8.394 -15.270 -15.412 1.00 84.12 108 GLY A N 1
ATOM 880 C CA . GLY A 1 108 ? 8.669 -15.121 -13.987 1.00 84.12 108 GLY A CA 1
ATOM 881 C C . GLY A 1 108 ? 10.007 -14.444 -13.686 1.00 84.12 108 GLY A C 1
ATOM 882 O O . GLY A 1 108 ? 10.325 -14.245 -12.505 1.00 84.12 108 GLY A O 1
ATOM 883 N N . SER A 1 109 ? 10.778 -14.068 -14.715 1.00 86.88 109 SER A N 1
ATOM 884 C CA . SER A 1 109 ? 12.043 -13.361 -14.530 1.00 86.88 109 SER A CA 1
ATOM 885 C C . SER A 1 109 ? 11.825 -11.969 -13.930 1.00 86.88 109 SER A C 1
ATOM 887 O O . SER A 1 109 ? 10.763 -11.352 -14.056 1.00 86.88 109 SER A O 1
ATOM 889 N N . PHE A 1 110 ? 12.847 -11.518 -13.208 1.00 90.56 110 PHE A N 1
ATOM 890 C CA . PHE A 1 110 ? 12.837 -10.312 -12.392 1.00 90.56 110 PHE A CA 1
ATOM 891 C C . PHE A 1 110 ? 13.849 -9.316 -12.939 1.00 90.56 110 PHE A C 1
ATOM 893 O O . PHE A 1 110 ? 15.039 -9.631 -13.001 1.00 90.56 110 PHE A O 1
ATOM 900 N N . ASN A 1 111 ? 13.389 -8.104 -13.236 1.00 91.06 111 ASN A N 1
ATOM 901 C CA . ASN A 1 111 ? 14.255 -6.975 -13.554 1.00 91.06 111 ASN A CA 1
ATOM 902 C C . ASN A 1 111 ? 13.929 -5.802 -12.625 1.00 91.06 111 ASN A C 1
ATOM 904 O O . ASN A 1 111 ? 12.780 -5.614 -12.230 1.00 91.06 111 ASN A O 1
ATOM 908 N N . THR A 1 112 ? 14.920 -4.976 -12.308 1.00 92.31 112 THR A N 1
ATOM 909 C CA . THR A 1 112 ? 14.725 -3.734 -11.552 1.00 92.31 112 THR A CA 1
ATOM 910 C C . THR A 1 112 ? 15.555 -2.621 -12.189 1.00 92.31 112 THR A C 1
ATOM 912 O O . THR A 1 112 ? 16.665 -2.887 -12.646 1.00 92.31 112 THR A O 1
ATOM 915 N N . PRO A 1 113 ? 15.071 -1.367 -12.231 1.00 92.44 113 PRO A N 1
ATOM 916 C CA . PRO A 1 113 ? 15.859 -0.262 -12.754 1.00 92.44 113 PRO A CA 1
ATOM 917 C C . PRO A 1 113 ? 17.019 0.122 -11.830 1.00 92.44 113 PRO A C 1
ATOM 919 O O . PRO A 1 113 ? 17.860 0.908 -12.254 1.00 92.44 113 PRO A O 1
ATOM 922 N N . LEU A 1 114 ? 17.091 -0.407 -10.600 1.00 91.00 114 LEU A N 1
ATOM 923 C CA . LEU A 1 114 ? 18.153 -0.105 -9.632 1.00 91.00 114 LEU A CA 1
ATOM 924 C C . LEU A 1 114 ? 19.529 -0.640 -10.054 1.00 91.00 114 LEU A C 1
ATOM 926 O O . LEU A 1 114 ? 20.543 -0.023 -9.726 1.00 91.00 114 LEU A O 1
ATOM 930 N N . VAL A 1 115 ? 19.568 -1.756 -10.788 1.00 91.00 115 VAL A N 1
ATOM 931 C CA . VAL A 1 115 ? 20.807 -2.415 -11.230 1.00 91.00 115 VAL A CA 1
ATOM 932 C C . VAL A 1 115 ? 20.729 -2.793 -12.703 1.00 91.00 115 VAL A C 1
ATOM 934 O O . VAL A 1 115 ? 19.654 -3.092 -13.213 1.00 91.00 115 VAL A O 1
ATOM 937 N N . GLU A 1 116 ? 21.862 -2.752 -13.404 1.00 87.06 116 GLU A N 1
ATOM 938 C CA . GLU A 1 116 ? 21.914 -3.109 -14.827 1.00 87.06 116 GLU A CA 1
ATOM 939 C C . GLU A 1 116 ? 21.789 -4.621 -15.033 1.00 87.06 116 GLU A C 1
ATOM 941 O O . GLU A 1 116 ? 21.087 -5.075 -15.936 1.00 87.06 116 GLU A O 1
ATOM 946 N N . SER A 1 117 ? 22.422 -5.392 -14.148 1.00 83.56 117 SER A N 1
ATOM 947 C CA . SER A 1 117 ? 22.321 -6.843 -14.078 1.00 83.56 117 SER A CA 1
ATOM 948 C C . SER A 1 117 ? 22.121 -7.274 -12.629 1.00 83.56 117 SER A C 1
ATOM 950 O O . SER A 1 117 ? 22.725 -6.715 -11.716 1.00 83.56 117 SER A O 1
ATOM 952 N N . ASN A 1 118 ? 21.309 -8.311 -12.415 1.00 77.56 118 ASN A N 1
ATOM 953 C CA . ASN A 1 118 ? 21.117 -8.917 -11.094 1.00 77.56 118 ASN A CA 1
ATOM 954 C C . ASN A 1 118 ? 22.379 -9.631 -10.573 1.00 77.56 118 ASN A C 1
ATOM 956 O O . ASN A 1 118 ? 22.415 -10.022 -9.409 1.00 77.56 118 ASN A O 1
ATOM 960 N N . GLU A 1 119 ? 23.383 -9.837 -11.429 1.00 78.94 119 GLU A N 1
ATOM 961 C CA . GLU A 1 119 ? 24.664 -10.455 -11.068 1.00 78.94 119 GLU A CA 1
ATOM 962 C C . GLU A 1 119 ? 25.667 -9.440 -10.503 1.00 78.94 119 GLU A C 1
ATOM 964 O O . GLU A 1 119 ? 26.551 -9.824 -9.742 1.00 78.94 119 GLU A O 1
ATOM 969 N N . ASP A 1 120 ? 25.505 -8.152 -10.826 1.00 80.44 120 ASP A N 1
ATOM 970 C CA . ASP A 1 120 ? 26.416 -7.073 -10.430 1.00 80.44 120 ASP A CA 1
ATOM 971 C C . ASP A 1 120 ? 25.647 -5.975 -9.682 1.00 80.44 120 ASP A C 1
ATOM 973 O O . ASP A 1 120 ? 25.312 -4.907 -10.204 1.00 80.44 120 ASP A O 1
ATOM 977 N N . VAL A 1 121 ? 25.276 -6.299 -8.441 1.00 81.94 121 VAL A N 1
ATOM 978 C CA . VAL A 1 121 ? 24.525 -5.401 -7.559 1.00 81.94 121 VAL A CA 1
ATOM 979 C C . VAL A 1 121 ? 25.506 -4.567 -6.727 1.00 81.94 121 VAL A C 1
ATOM 981 O O . VAL A 1 121 ? 26.353 -5.137 -6.043 1.00 81.94 121 VAL A O 1
ATOM 984 N N . PRO A 1 122 ? 25.393 -3.225 -6.715 1.00 80.50 122 PRO A N 1
ATOM 985 C CA . PRO A 1 122 ? 26.236 -2.385 -5.874 1.00 80.50 122 PRO A CA 1
ATOM 986 C C . PRO A 1 122 ? 26.047 -2.675 -4.371 1.00 80.50 122 PRO A C 1
ATOM 988 O O . PRO A 1 122 ? 24.907 -2.870 -3.933 1.00 80.50 122 PRO A O 1
ATOM 991 N N . PRO A 1 123 ? 27.110 -2.565 -3.541 1.00 76.56 123 PRO A N 1
ATOM 992 C CA . PRO A 1 123 ? 27.073 -2.876 -2.108 1.00 76.56 123 PRO A CA 1
ATOM 993 C C . PRO A 1 123 ? 25.924 -2.218 -1.326 1.00 76.56 123 PRO A C 1
ATOM 995 O O . PRO A 1 123 ? 25.336 -2.825 -0.435 1.00 76.56 123 PRO A O 1
ATOM 998 N N . GLY A 1 124 ? 25.573 -0.975 -1.673 1.00 79.56 124 GLY A N 1
ATOM 999 C CA . GLY A 1 124 ? 24.514 -0.208 -1.007 1.00 79.56 124 GLY A CA 1
ATOM 1000 C C . GLY A 1 124 ? 23.082 -0.598 -1.390 1.00 79.56 124 GLY A C 1
ATOM 1001 O O . GLY A 1 124 ? 22.142 -0.100 -0.777 1.00 79.56 124 GLY A O 1
ATOM 1002 N N . SER A 1 125 ? 22.895 -1.463 -2.392 1.00 82.25 125 SER A N 1
ATOM 1003 C CA . SER A 1 125 ? 21.578 -1.807 -2.946 1.00 82.25 125 SER A CA 1
ATOM 1004 C C . SER A 1 125 ? 21.201 -3.281 -2.787 1.00 82.25 125 SER A C 1
ATOM 1006 O O . SER A 1 125 ? 20.046 -3.609 -3.051 1.00 82.25 125 SER A O 1
ATOM 1008 N N . HIS A 1 126 ? 22.103 -4.151 -2.307 1.00 86.62 126 HIS A N 1
ATOM 1009 C CA . HIS A 1 126 ? 21.820 -5.586 -2.128 1.00 86.62 126 HIS A CA 1
ATOM 1010 C C . HIS A 1 126 ? 20.552 -5.844 -1.320 1.00 86.62 126 HIS A C 1
ATOM 1012 O O . HIS A 1 126 ? 19.668 -6.538 -1.801 1.00 86.62 126 HIS A O 1
ATOM 1018 N N . LEU A 1 127 ? 20.414 -5.213 -0.147 1.00 89.69 127 LEU A N 1
ATOM 1019 C CA . LEU A 1 127 ? 19.256 -5.427 0.727 1.00 89.69 127 LEU A CA 1
ATOM 1020 C C . LEU A 1 127 ? 17.927 -5.123 0.024 1.00 89.69 127 LEU A C 1
ATOM 1022 O O . LEU A 1 127 ? 16.964 -5.872 0.160 1.00 89.69 127 LEU A O 1
ATOM 1026 N N . VAL A 1 128 ? 17.881 -4.032 -0.743 1.00 90.94 128 VAL A N 1
ATOM 1027 C CA . VAL A 1 128 ? 16.677 -3.618 -1.470 1.00 90.94 128 VAL A CA 1
ATOM 1028 C C . VAL A 1 128 ? 16.399 -4.580 -2.623 1.00 90.94 128 VAL A C 1
ATOM 1030 O O . VAL A 1 128 ? 15.270 -5.033 -2.785 1.00 90.94 128 VAL A O 1
ATOM 1033 N N . VAL A 1 129 ? 17.420 -4.930 -3.408 1.00 92.00 129 VAL A N 1
ATOM 1034 C CA . VAL A 1 129 ? 17.273 -5.854 -4.542 1.00 92.00 129 VAL A CA 1
ATOM 1035 C C . VAL A 1 129 ? 16.843 -7.246 -4.069 1.00 92.00 129 VAL A C 1
ATOM 1037 O O . VAL A 1 129 ? 15.954 -7.841 -4.676 1.00 92.00 129 VAL A O 1
ATOM 1040 N N . ASP A 1 130 ? 17.389 -7.732 -2.956 1.00 91.81 130 ASP A N 1
ATOM 1041 C CA . ASP A 1 130 ? 17.012 -9.012 -2.352 1.00 91.81 130 ASP A CA 1
ATOM 1042 C C . ASP A 1 130 ? 15.550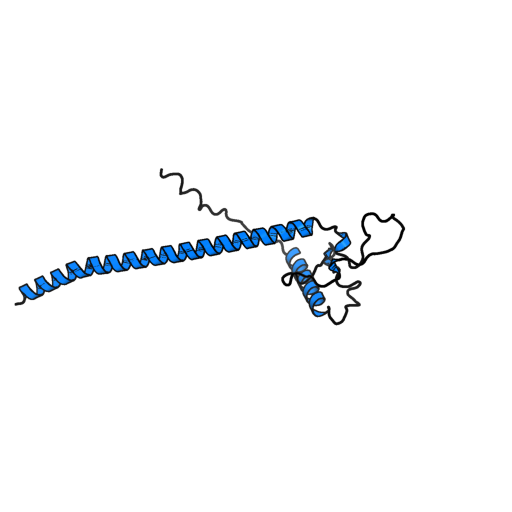 -9.011 -1.890 1.00 91.81 130 ASP A C 1
ATOM 1044 O O . ASP A 1 130 ? 14.809 -9.959 -2.162 1.00 91.81 130 ASP A O 1
ATOM 1048 N N . GLN A 1 131 ? 15.094 -7.922 -1.264 1.00 93.19 131 GLN A N 1
ATOM 1049 C CA . GLN A 1 131 ? 13.686 -7.763 -0.891 1.00 93.19 131 GLN A CA 1
ATOM 1050 C C . GLN A 1 131 ? 12.768 -7.747 -2.120 1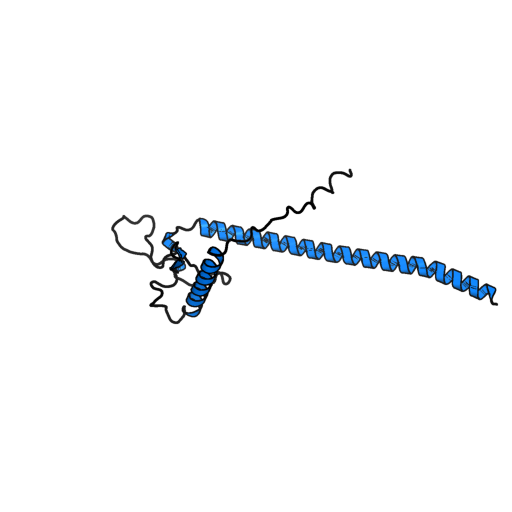.00 93.19 131 GLN A C 1
ATOM 1052 O O . GLN A 1 131 ? 11.754 -8.445 -2.135 1.00 93.19 131 GLN A O 1
ATOM 1057 N N . LEU A 1 132 ? 13.125 -7.008 -3.175 1.00 93.50 132 LEU A N 1
ATOM 1058 C CA . LEU A 1 132 ? 12.342 -6.972 -4.416 1.00 93.50 132 LEU A CA 1
ATOM 1059 C C . LEU A 1 132 ? 12.294 -8.349 -5.102 1.00 93.50 132 LEU A C 1
ATOM 1061 O O . LEU A 1 132 ? 11.253 -8.745 -5.634 1.00 93.50 132 LEU A O 1
ATOM 1065 N N . LYS A 1 133 ? 13.388 -9.112 -5.046 1.00 92.50 133 LYS A N 1
ATOM 1066 C CA . LYS A 1 133 ? 13.452 -10.485 -5.558 1.00 92.50 133 LYS A CA 1
ATOM 1067 C C . LYS A 1 133 ? 12.529 -11.426 -4.780 1.00 92.50 133 LYS A C 1
ATOM 1069 O O . LYS A 1 133 ? 11.831 -12.236 -5.397 1.00 92.50 133 LYS A O 1
ATOM 1074 N N . GLU A 1 134 ? 12.471 -11.298 -3.455 1.00 93.44 134 GLU A N 1
ATOM 1075 C CA . GLU A 1 134 ? 11.565 -12.093 -2.614 1.00 93.44 134 GLU A CA 1
ATOM 1076 C C . GLU A 1 134 ? 10.089 -11.730 -2.848 1.00 93.44 134 GLU A C 1
ATOM 1078 O O . GLU A 1 134 ? 9.231 -12.617 -2.934 1.00 93.44 134 GLU A O 1
ATOM 1083 N N . VAL A 1 135 ? 9.787 -10.443 -3.053 1.00 92.56 135 VAL A N 1
ATOM 1084 C CA . VAL A 1 135 ? 8.449 -9.984 -3.462 1.00 92.56 135 VAL A CA 1
ATOM 1085 C C . VAL A 1 135 ? 8.052 -10.611 -4.799 1.00 92.56 135 VAL A C 1
ATOM 1087 O O . VAL A 1 135 ? 6.961 -11.171 -4.908 1.00 92.56 135 VAL A O 1
ATOM 1090 N N . ASN A 1 136 ? 8.942 -10.601 -5.797 1.00 92.94 136 ASN A N 1
ATOM 1091 C CA . ASN A 1 136 ? 8.684 -11.217 -7.101 1.00 92.94 136 ASN A CA 1
ATOM 1092 C C . ASN A 1 136 ? 8.428 -12.729 -6.994 1.00 92.94 136 ASN A C 1
ATOM 1094 O O . ASN A 1 136 ? 7.510 -13.260 -7.622 1.00 92.94 136 ASN A O 1
ATOM 1098 N N . LYS A 1 137 ? 9.209 -13.429 -6.165 1.00 92.19 137 LYS A N 1
ATOM 1099 C CA . LYS A 1 137 ? 9.024 -14.860 -5.895 1.00 92.19 137 LYS A CA 1
ATOM 1100 C C . LYS A 1 137 ? 7.657 -15.137 -5.266 1.00 92.19 137 LYS A C 1
ATOM 1102 O O . LYS A 1 137 ? 6.938 -16.020 -5.733 1.00 92.19 137 LYS A O 1
ATOM 1107 N N . THR A 1 138 ? 7.281 -14.360 -4.253 1.00 91.88 138 THR A N 1
ATOM 1108 C CA . THR A 1 138 ? 5.979 -14.475 -3.579 1.00 91.88 138 THR A CA 1
ATOM 1109 C C . THR A 1 138 ? 4.828 -14.192 -4.541 1.00 91.88 138 THR A C 1
ATOM 1111 O O . THR A 1 138 ? 3.840 -14.927 -4.555 1.00 91.88 138 THR A O 1
ATOM 1114 N N . PHE A 1 139 ? 4.964 -13.164 -5.380 1.00 90.44 139 PHE A N 1
ATOM 1115 C CA . PHE A 1 139 ? 3.984 -12.827 -6.406 1.00 90.44 139 PHE A CA 1
ATOM 1116 C C . PHE A 1 139 ? 3.796 -13.975 -7.403 1.00 90.44 139 PHE A C 1
ATOM 1118 O O . PHE A 1 139 ? 2.669 -14.405 -7.630 1.00 90.44 139 PHE A O 1
ATOM 1125 N N . ASN A 1 140 ? 4.882 -14.536 -7.940 1.00 89.44 140 ASN A N 1
ATOM 1126 C CA . ASN A 1 140 ? 4.815 -15.652 -8.888 1.00 89.44 140 ASN A CA 1
ATOM 1127 C C . ASN A 1 140 ? 4.207 -16.923 -8.273 1.00 89.44 140 ASN A C 1
ATOM 1129 O O . ASN A 1 140 ? 3.445 -17.628 -8.942 1.00 89.44 140 ASN A O 1
ATOM 1133 N N . LEU A 1 141 ? 4.498 -17.195 -6.996 1.00 89.56 141 LEU A N 1
ATOM 1134 C CA . LEU A 1 141 ? 3.889 -18.301 -6.260 1.00 89.56 141 LEU A CA 1
ATOM 1135 C C . LEU A 1 141 ? 2.370 -18.109 -6.148 1.00 89.56 141 LEU A C 1
ATOM 1137 O O . LEU A 1 141 ? 1.609 -19.001 -6.518 1.00 89.56 141 LEU A O 1
ATOM 1141 N N . LYS A 1 142 ? 1.935 -16.920 -5.710 1.00 86.81 142 LYS A N 1
ATOM 1142 C CA . LYS A 1 142 ? 0.513 -16.579 -5.560 1.00 86.81 142 LYS A CA 1
ATOM 1143 C C . LYS A 1 142 ? -0.228 -16.474 -6.891 1.00 86.81 142 LYS A C 1
ATOM 1145 O O . LYS A 1 142 ? -1.409 -16.775 -6.941 1.00 86.81 142 LYS A O 1
ATOM 1150 N N . ARG A 1 143 ? 0.448 -16.087 -7.975 1.00 80.81 143 ARG A N 1
ATOM 1151 C CA . ARG A 1 143 ? -0.121 -16.072 -9.333 1.00 80.81 143 ARG A CA 1
ATOM 1152 C C . ARG A 1 143 ? -0.468 -17.479 -9.823 1.00 80.81 143 ARG A C 1
ATOM 1154 O O . ARG A 1 143 ? -1.402 -17.643 -10.598 1.00 80.81 143 ARG A O 1
ATOM 1161 N N . SER A 1 144 ? 0.300 -18.480 -9.392 1.00 69.88 144 SER A N 1
ATOM 1162 C CA . SER A 1 144 ? 0.107 -19.881 -9.787 1.00 69.88 144 SER A CA 1
ATOM 1163 C C . SER A 1 144 ? -0.997 -20.573 -8.981 1.00 69.88 144 SER A C 1
ATOM 1165 O O . SER A 1 144 ? -1.559 -21.570 -9.428 1.00 69.88 144 SER A O 1
ATOM 1167 N N . THR A 1 145 ? -1.334 -20.043 -7.804 1.00 70.06 145 THR A N 1
ATOM 1168 C CA . THR A 1 145 ? -2.518 -20.441 -7.040 1.00 70.06 145 THR A CA 1
ATOM 1169 C C . THR A 1 145 ? -3.711 -19.634 -7.540 1.00 70.06 145 THR A C 1
ATOM 1171 O O . THR A 1 145 ? -3.670 -18.410 -7.484 1.00 70.06 145 THR A O 1
ATOM 1174 N N . VAL A 1 146 ? -4.764 -20.286 -8.043 1.00 56.66 146 VAL A N 1
ATOM 1175 C CA . VAL A 1 146 ? -6.009 -19.596 -8.422 1.00 56.66 146 VAL A CA 1
ATOM 1176 C C . VAL A 1 146 ? -6.443 -18.722 -7.237 1.00 56.66 146 VAL A C 1
ATOM 1178 O O . VAL A 1 146 ? -6.619 -19.274 -6.148 1.00 56.66 146 VAL A O 1
ATOM 1181 N N . PRO A 1 147 ? -6.567 -17.390 -7.392 1.00 56.53 147 PRO A N 1
ATOM 1182 C CA . PRO A 1 147 ? -7.081 -16.566 -6.318 1.00 56.53 147 PRO A CA 1
ATOM 1183 C C . PRO A 1 147 ? -8.505 -17.031 -6.040 1.00 56.53 147 PRO A C 1
ATOM 1185 O O . PRO A 1 147 ? -9.358 -16.995 -6.927 1.00 56.53 147 PRO A O 1
ATOM 1188 N N . GLU A 1 148 ? -8.743 -17.507 -4.822 1.00 52.84 148 GLU A N 1
ATOM 1189 C CA . GLU A 1 148 ? -10.086 -17.670 -4.289 1.00 52.84 148 GLU A CA 1
ATOM 1190 C C . GLU A 1 148 ? -10.762 -16.310 -4.461 1.00 52.84 148 GLU A C 1
ATOM 1192 O O . GLU A 1 148 ? -10.271 -15.301 -3.946 1.00 52.84 148 GLU A O 1
ATOM 1197 N N . GLY A 1 149 ? -11.763 -16.253 -5.344 1.00 48.09 149 GLY A N 1
ATOM 1198 C CA . GLY A 1 149 ? -12.393 -14.999 -5.726 1.00 48.09 149 GLY A CA 1
ATOM 1199 C C . GLY A 1 149 ? -12.782 -14.257 -4.460 1.00 48.09 149 GLY A C 1
ATOM 1200 O O . GLY A 1 149 ? -13.459 -14.820 -3.602 1.00 48.09 149 GLY A O 1
ATOM 1201 N N . VAL A 1 150 ? -12.316 -13.016 -4.316 1.00 49.88 150 VAL A N 1
ATOM 1202 C CA . VAL A 1 150 ? -12.794 -12.149 -3.245 1.00 49.88 150 VAL A CA 1
ATOM 1203 C C . VAL A 1 150 ? -14.275 -11.943 -3.527 1.00 49.88 150 VAL A C 1
ATOM 1205 O O . VAL A 1 150 ? -14.651 -11.147 -4.385 1.00 49.88 150 VAL A O 1
ATOM 1208 N N . GLU A 1 151 ? -15.116 -12.733 -2.866 1.00 43.06 151 GLU A N 1
ATOM 1209 C CA . GLU A 1 151 ? -16.559 -12.572 -2.882 1.00 43.06 151 GLU A CA 1
ATOM 1210 C C . GLU A 1 151 ? -16.839 -11.267 -2.136 1.00 43.06 151 GLU A C 1
ATOM 1212 O O . GLU A 1 151 ? -16.992 -11.229 -0.914 1.00 43.06 151 GLU A O 1
ATOM 1217 N N . VAL A 1 152 ? -16.805 -10.154 -2.871 1.00 50.19 152 VAL A N 1
ATOM 1218 C CA . VAL A 1 152 ? -17.244 -8.856 -2.371 1.00 50.19 152 VAL A CA 1
ATOM 1219 C C . VAL A 1 152 ? -18.746 -8.985 -2.165 1.00 50.19 152 VAL A C 1
ATOM 1221 O O . VAL A 1 152 ? -19.533 -8.732 -3.074 1.00 50.19 152 VAL A O 1
ATOM 1224 N N . LYS A 1 153 ? -19.152 -9.444 -0.978 1.00 48.56 153 LYS A N 1
ATOM 1225 C CA . LYS A 1 153 ? -20.546 -9.386 -0.547 1.00 48.56 153 LYS A CA 1
ATOM 1226 C C . LYS A 1 153 ? -20.950 -7.915 -0.559 1.00 48.56 153 LYS A C 1
ATOM 1228 O O . LYS A 1 153 ? -20.373 -7.144 0.211 1.00 48.56 153 LYS A O 1
ATOM 1233 N N . PRO A 1 154 ? -21.900 -7.500 -1.413 1.00 46.31 154 PRO A N 1
ATOM 1234 C CA . PRO A 1 154 ? -22.409 -6.145 -1.376 1.00 46.31 154 PRO A CA 1
ATOM 1235 C C . PRO A 1 154 ? -22.991 -5.915 0.014 1.00 46.31 154 PRO A C 1
ATOM 1237 O O . PRO A 1 154 ? -23.895 -6.626 0.452 1.00 46.31 154 PRO A O 1
ATOM 1240 N N . THR A 1 155 ? -22.429 -4.957 0.739 1.00 50.28 155 THR A N 1
ATOM 1241 C CA . THR A 1 155 ? -22.936 -4.526 2.034 1.00 50.28 155 THR A CA 1
ATOM 1242 C C . THR A 1 155 ? -24.356 -3.983 1.839 1.00 50.28 155 THR A C 1
ATOM 1244 O O . THR A 1 155 ? -24.540 -2.829 1.469 1.00 50.28 155 THR A O 1
ATOM 1247 N N . GLU A 1 156 ? -25.378 -4.801 2.104 1.00 48.47 156 GLU A N 1
ATOM 1248 C CA . GLU A 1 156 ? -26.813 -4.451 2.065 1.00 48.47 156 GLU A CA 1
ATOM 1249 C C . GLU A 1 156 ? -27.233 -3.361 3.088 1.00 48.47 156 GLU A C 1
ATOM 1251 O O . GLU A 1 156 ? -28.418 -3.157 3.345 1.00 48.47 156 GLU A O 1
ATOM 1256 N N . MET A 1 157 ? -26.305 -2.609 3.689 1.00 47.66 157 MET A N 1
ATOM 1257 C CA . MET A 1 157 ? -26.611 -1.675 4.784 1.00 47.66 157 MET A CA 1
ATOM 1258 C C . MET A 1 157 ? -27.006 -0.246 4.378 1.00 47.66 157 MET A C 1
ATOM 1260 O O . MET A 1 157 ? -27.195 0.580 5.269 1.00 47.66 157 MET A O 1
ATOM 1264 N N . VAL A 1 158 ? -27.200 0.074 3.094 1.00 48.66 158 VAL A N 1
ATOM 1265 C CA . VAL A 1 158 ? -27.647 1.434 2.703 1.00 48.66 158 VAL A CA 1
ATOM 1266 C C . VAL A 1 158 ? -29.156 1.516 2.413 1.00 48.66 158 VAL A C 1
ATOM 1268 O O . VAL A 1 158 ? -29.750 2.581 2.536 1.00 48.66 158 VAL A O 1
ATOM 1271 N N . ALA A 1 159 ? -29.851 0.403 2.157 1.00 43.81 159 ALA A N 1
ATOM 1272 C CA . ALA A 1 159 ? -31.232 0.452 1.651 1.00 43.81 159 ALA A CA 1
ATOM 1273 C C . ALA A 1 159 ? -32.356 0.485 2.714 1.00 43.81 159 ALA A C 1
ATOM 1275 O O . ALA A 1 159 ? -33.530 0.373 2.353 1.00 43.81 159 ALA A O 1
ATOM 1276 N N . LYS A 1 160 ? -32.050 0.631 4.015 1.00 44.38 160 LYS A N 1
ATOM 1277 C CA . LYS A 1 160 ? -33.085 0.669 5.077 1.00 44.38 160 LYS A CA 1
ATOM 1278 C C . LYS A 1 160 ? -33.360 2.057 5.671 1.00 44.38 160 LYS A C 1
ATOM 1280 O O . LYS A 1 160 ? -34.142 2.147 6.609 1.00 44.38 160 LYS A O 1
ATOM 1285 N N . ARG A 1 161 ? -32.761 3.135 5.146 1.00 50.28 161 ARG A N 1
ATOM 1286 C CA . ARG A 1 161 ? -33.022 4.507 5.633 1.00 50.28 161 ARG A CA 1
ATOM 1287 C C . ARG A 1 161 ? -33.990 5.346 4.794 1.00 50.28 161 ARG A C 1
ATOM 1289 O O . ARG A 1 161 ? -34.381 6.396 5.268 1.00 50.28 161 ARG A O 1
ATOM 1296 N N . GLU A 1 162 ? -34.440 4.874 3.632 1.00 46.94 162 GLU A N 1
ATOM 1297 C CA . GLU A 1 162 ? -35.330 5.655 2.743 1.00 46.94 162 GLU A CA 1
ATOM 1298 C C . GLU A 1 162 ? -36.770 5.110 2.645 1.00 46.94 162 GLU A C 1
ATOM 1300 O O . GLU A 1 162 ? -37.507 5.452 1.727 1.00 46.94 162 GLU A O 1
ATOM 1305 N N . ARG A 1 163 ? -37.202 4.229 3.561 1.00 42.62 163 ARG A N 1
ATOM 1306 C CA . ARG A 1 163 ? -38.580 3.683 3.563 1.00 42.62 163 ARG A CA 1
ATOM 1307 C C . ARG A 1 163 ? -39.379 3.930 4.842 1.00 42.62 163 ARG A C 1
ATOM 1309 O O . ARG A 1 163 ? -40.386 3.267 5.062 1.00 42.62 163 ARG A O 1
ATOM 1316 N N . GLU A 1 164 ? -38.948 4.889 5.650 1.00 45.16 164 GLU A N 1
ATOM 1317 C CA . GLU A 1 164 ? -39.724 5.422 6.773 1.00 45.16 164 GLU A CA 1
ATOM 1318 C C . GLU A 1 164 ? -39.577 6.955 6.808 1.00 45.16 164 GLU A C 1
ATOM 1320 O O . GLU A 1 164 ? -39.066 7.518 7.770 1.00 45.16 164 GLU A O 1
ATOM 1325 N N . GLU A 1 165 ? -39.995 7.615 5.725 1.00 40.88 165 GLU A N 1
ATOM 1326 C CA . GLU A 1 165 ? -40.510 8.994 5.754 1.00 40.88 165 GLU A CA 1
ATOM 1327 C C . GLU A 1 165 ? -41.937 9.000 5.199 1.00 40.88 165 GLU A C 1
ATOM 1329 O O . GLU A 1 165 ? -42.177 8.293 4.189 1.00 40.88 165 GLU A O 1
#

Sequence (165 aa):
MKRLKILILIFCLALSIPLAYFVFRTYRSLEQEEVAQLRFFAVTIFDQMEEELASLVIKEEGRPIDQYRYNYVAPGRAPGSGRLSRSPLSQPPKDRYILGYLQNNPDGSFNTPLVESNEDVPPGSHLVVDQLKEVNKTFNLKRSTVPEGVEVKPTEMVAKREREE

Foldseek 3Di:
DVVVVVVVVVVCCVVVVVVVVVVVVVVVVVVVVVVVVVVVVVVVVVVVVVVVVVVVVVVVVPDDPQLQAQWHDDPPDDPPPPDTDGRPQLDQDPDPVDLGGWDQDPVLDIGGNVDNDPVDHDPVCVVSVVVSNVVSVVVVVVVVPDPPPPPPPPPPPPPPPPPPD

pLDDT: mean 81.79, std 15.2, range [40.88, 96.62]

Radius of gyration: 31.82 Å; chains: 1; bounding box: 72×33×98 Å

Secondary structure (DSSP, 8-state):
-HHHHHHHHHHHHHHHHHHHHHHHHHHHHHHHHHHHHHHHHHHHHHHHHHHHHHHHHHHHHTS-GGGGSSEE--TTSPTT---PEEPGGGS--SSTT-----EE-TTS-EE-TT-S-TTS--TTTHHHHHHHHHHHHHHHHHHHSPP--------TTSTTSSS--